Protein AF-A0A854PPF0-F1 (afdb_monomer)

Organism: NCBI:txid47770

Foldseek 3Di:
DPPPPPCALVNVLVVLLVVLLVVLVVLLVVDDCLDPLVCLSPVLVVLLSDQLVPWFDDAFDQDPSNNDTDTSNRSNVVNCVSDVVSVVSSVVSNVVNVVSVVVVVVVVVVVVVVVVVVVVVVD

Structure (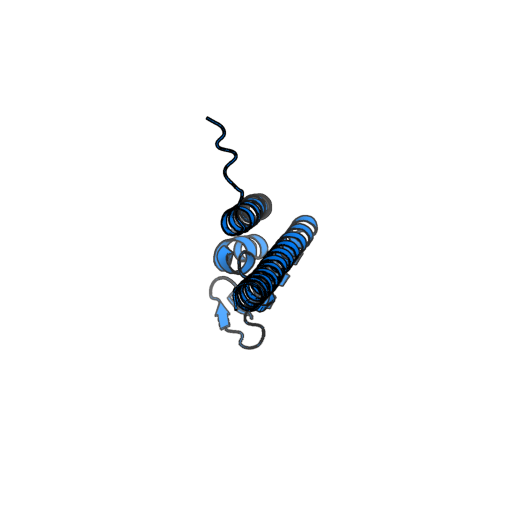mmCIF, N/CA/C/O backbone):
data_AF-A0A854PPF0-F1
#
_entry.id   AF-A0A854PPF0-F1
#
loop_
_atom_site.group_PDB
_atom_site.id
_atom_site.type_symbol
_atom_site.label_atom_id
_atom_site.label_alt_id
_atom_site.label_comp_id
_atom_site.label_asym_id
_atom_site.label_entity_id
_atom_site.label_seq_id
_atom_site.pdbx_PDB_ins_code
_atom_site.Cartn_x
_atom_site.Cartn_y
_atom_site.Cartn_z
_atom_site.occupancy
_atom_site.B_iso_or_equiv
_atom_site.auth_seq_id
_atom_site.auth_comp_id
_atom_site.auth_asym_id
_atom_site.auth_atom_id
_atom_site.pdbx_PDB_model_num
ATOM 1 N N . MET A 1 1 ? 32.295 17.405 -12.905 1.00 44.47 1 M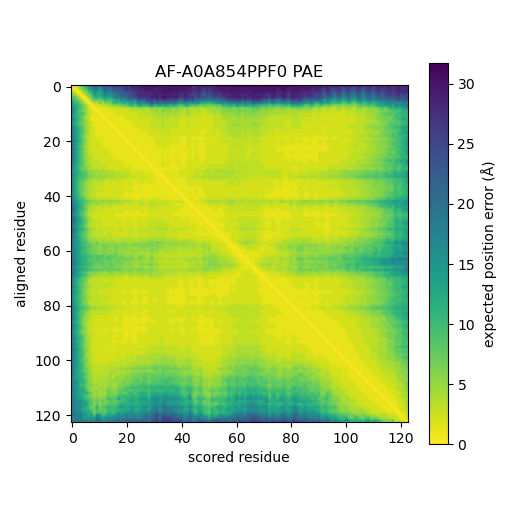ET A N 1
ATOM 2 C CA . MET A 1 1 ? 30.920 17.828 -12.568 1.00 44.47 1 MET A CA 1
ATOM 3 C C . MET A 1 1 ? 30.057 17.770 -13.818 1.00 44.47 1 MET A C 1
ATOM 5 O O . MET A 1 1 ? 30.016 18.740 -14.551 1.00 44.47 1 MET A O 1
ATOM 9 N N . THR A 1 2 ? 29.395 16.640 -14.043 1.00 37.09 2 THR A N 1
ATOM 10 C CA . THR A 1 2 ? 28.077 16.527 -14.699 1.00 37.09 2 THR A CA 1
ATOM 11 C C . THR A 1 2 ? 27.490 15.206 -14.205 1.00 37.09 2 THR A C 1
ATOM 13 O O . THR A 1 2 ? 27.306 14.242 -14.937 1.00 37.09 2 THR A O 1
ATOM 16 N N . GLY A 1 3 ? 27.292 15.129 -12.887 1.00 40.59 3 GLY A N 1
ATOM 17 C CA . GLY A 1 3 ? 26.594 14.021 -12.250 1.00 40.59 3 GLY A CA 1
ATOM 18 C C . GLY A 1 3 ? 25.101 14.170 -12.490 1.00 40.59 3 GLY A C 1
ATOM 19 O O . GLY A 1 3 ? 24.361 14.477 -11.563 1.00 40.59 3 GLY A O 1
ATOM 20 N N . ILE A 1 4 ? 24.651 13.978 -13.730 1.00 51.31 4 ILE A N 1
ATOM 21 C CA . ILE A 1 4 ? 23.279 13.522 -13.927 1.00 51.31 4 ILE A CA 1
ATOM 22 C C . ILE A 1 4 ? 23.329 12.076 -13.449 1.00 51.31 4 ILE A C 1
ATOM 24 O O . ILE A 1 4 ? 23.740 11.187 -14.190 1.00 51.31 4 ILE A O 1
ATOM 28 N N . ALA A 1 5 ? 23.048 11.866 -12.161 1.00 48.25 5 ALA A N 1
ATOM 29 C CA . ALA A 1 5 ? 22.853 10.535 -11.617 1.00 48.25 5 ALA A CA 1
ATOM 30 C C . ALA A 1 5 ? 21.817 9.861 -12.518 1.00 48.25 5 ALA A C 1
ATOM 32 O O . ALA A 1 5 ? 20.679 10.326 -12.596 1.00 48.25 5 ALA A O 1
ATOM 33 N N . SER A 1 6 ? 22.227 8.844 -13.276 1.00 58.84 6 SER A N 1
ATOM 34 C CA . SER A 1 6 ? 21.297 8.066 -14.081 1.00 58.84 6 SER A CA 1
ATOM 35 C C . SER A 1 6 ? 20.254 7.529 -13.112 1.00 58.84 6 SER A C 1
ATOM 37 O O . SER A 1 6 ? 20.587 6.708 -12.258 1.00 58.84 6 SER A O 1
ATOM 39 N N . ILE A 1 7 ? 19.026 8.043 -13.177 1.00 70.88 7 ILE A N 1
ATOM 40 C CA . ILE A 1 7 ? 17.932 7.521 -12.367 1.00 70.88 7 ILE A CA 1
ATOM 41 C C . ILE A 1 7 ? 17.717 6.096 -12.863 1.00 70.88 7 ILE A C 1
ATOM 43 O O . ILE A 1 7 ? 17.109 5.875 -13.909 1.00 70.88 7 ILE A O 1
ATOM 47 N N . ASP A 1 8 ? 18.285 5.126 -12.156 1.00 81.25 8 ASP A N 1
ATOM 48 C CA . ASP A 1 8 ? 18.045 3.729 -12.456 1.00 81.25 8 ASP A CA 1
ATOM 49 C C . ASP A 1 8 ? 16.668 3.315 -11.916 1.00 81.25 8 ASP A C 1
ATOM 51 O O . ASP A 1 8 ? 16.027 3.992 -11.104 1.00 81.25 8 ASP A O 1
ATOM 55 N N . ARG A 1 9 ? 16.186 2.168 -12.386 1.00 84.06 9 ARG A N 1
ATOM 56 C CA . ARG A 1 9 ? 14.875 1.643 -12.001 1.00 84.06 9 ARG A CA 1
ATOM 57 C C . ARG A 1 9 ? 14.709 1.487 -10.489 1.00 84.06 9 ARG A C 1
ATOM 59 O O . ARG A 1 9 ? 13.590 1.629 -9.996 1.00 84.06 9 ARG A O 1
ATOM 66 N N . PHE A 1 10 ? 15.771 1.136 -9.769 1.00 85.56 10 PHE A N 1
ATOM 67 C CA . PHE A 1 10 ? 15.690 0.959 -8.326 1.00 85.56 10 PHE A CA 1
ATOM 68 C C . PHE A 1 10 ? 15.380 2.299 -7.659 1.00 85.56 10 PHE A C 1
ATOM 70 O O . PHE A 1 10 ? 14.418 2.377 -6.893 1.00 85.56 10 PHE A O 1
ATOM 77 N N . HIS A 1 11 ? 16.077 3.363 -8.058 1.00 88.19 11 HIS A N 1
ATOM 78 C CA . HIS A 1 11 ? 15.787 4.717 -7.593 1.00 88.19 11 HIS A CA 1
ATOM 79 C C . HIS A 1 11 ? 14.363 5.168 -7.966 1.00 88.19 11 HIS A C 1
ATOM 81 O O . HIS A 1 11 ? 13.678 5.745 -7.123 1.00 88.19 11 HIS A O 1
ATOM 87 N N . MET A 1 12 ? 13.854 4.841 -9.164 1.00 90.94 12 MET A N 1
ATOM 88 C CA . MET A 1 12 ? 12.458 5.158 -9.534 1.00 90.94 12 MET A CA 1
ATOM 89 C C . MET A 1 12 ? 11.441 4.472 -8.615 1.00 90.94 12 MET A C 1
ATOM 91 O O . MET A 1 12 ? 10.527 5.119 -8.102 1.00 90.94 12 MET A O 1
ATOM 95 N N . VAL A 1 13 ? 11.604 3.167 -8.370 1.00 91.31 13 VAL A N 1
ATOM 96 C CA . VAL A 1 13 ? 10.709 2.410 -7.478 1.00 91.31 13 VAL A CA 1
ATOM 97 C C . VAL A 1 13 ? 10.801 2.940 -6.044 1.00 91.31 13 VAL A C 1
ATOM 99 O O . VAL A 1 13 ? 9.776 3.084 -5.375 1.00 91.31 13 VAL A O 1
ATOM 102 N N . GLN A 1 14 ? 12.001 3.288 -5.573 1.00 92.19 14 GLN A N 1
ATOM 103 C CA . GLN A 1 14 ? 12.191 3.906 -4.260 1.00 92.19 14 GLN A CA 1
ATOM 104 C C . GLN A 1 14 ? 11.485 5.258 -4.146 1.00 92.19 14 GLN A C 1
ATOM 106 O O . GLN A 1 14 ? 10.820 5.514 -3.144 1.00 92.19 14 GLN A O 1
ATOM 111 N N . MET A 1 15 ? 11.599 6.121 -5.157 1.00 93.50 15 MET A N 1
ATOM 112 C CA . MET A 1 15 ? 10.930 7.423 -5.160 1.00 93.50 15 MET A CA 1
ATOM 113 C C . MET A 1 15 ? 9.405 7.270 -5.134 1.00 93.50 15 MET A C 1
ATOM 115 O O . MET A 1 15 ? 8.747 7.923 -4.324 1.00 93.50 15 MET A O 1
ATOM 119 N N . LEU A 1 16 ? 8.854 6.370 -5.955 1.00 93.88 16 LEU A N 1
ATOM 120 C CA . LEU A 1 16 ? 7.417 6.084 -6.010 1.00 93.88 16 LEU A CA 1
ATOM 121 C C . LEU A 1 16 ? 6.887 5.565 -4.669 1.00 93.88 16 LEU A C 1
ATOM 123 O O . LEU A 1 16 ? 5.973 6.152 -4.089 1.00 93.88 16 LEU A O 1
ATOM 127 N N . THR A 1 17 ? 7.506 4.509 -4.140 1.00 94.62 17 THR A N 1
ATOM 128 C CA . THR A 1 17 ? 7.096 3.894 -2.867 1.00 94.62 17 THR A CA 1
ATOM 129 C C . THR A 1 17 ? 7.246 4.853 -1.689 1.00 94.62 17 THR A C 1
ATOM 131 O O . THR A 1 17 ? 6.375 4.899 -0.819 1.00 94.62 17 THR A O 1
ATOM 134 N N . ARG A 1 18 ? 8.304 5.677 -1.665 1.00 96.38 18 ARG A N 1
ATOM 135 C CA . ARG A 1 18 ? 8.485 6.718 -0.644 1.00 96.38 18 ARG A CA 1
ATOM 136 C C . ARG A 1 18 ? 7.401 7.790 -0.732 1.00 96.38 18 ARG A C 1
ATOM 138 O O . ARG A 1 18 ? 6.867 8.166 0.309 1.00 96.38 18 ARG A O 1
ATOM 145 N N . SER A 1 19 ? 7.080 8.258 -1.938 1.00 96.81 19 SER A N 1
ATOM 146 C CA . SER A 1 19 ? 6.027 9.254 -2.167 1.00 96.81 19 SER A CA 1
ATOM 147 C C . SER A 1 19 ? 4.665 8.738 -1.697 1.00 96.81 19 SER A C 1
ATOM 149 O O . SER A 1 19 ? 4.020 9.364 -0.853 1.00 96.81 19 SER A O 1
ATOM 151 N N . PHE A 1 20 ? 4.285 7.530 -2.126 1.00 98.06 20 PHE A N 1
ATOM 152 C CA . PHE A 1 20 ? 3.050 6.887 -1.682 1.00 98.06 20 PHE A CA 1
ATOM 153 C C . PHE A 1 20 ? 3.019 6.686 -0.161 1.00 98.06 20 PHE A C 1
ATOM 155 O O . PHE A 1 20 ? 2.019 6.987 0.483 1.00 98.06 20 PHE A O 1
ATOM 162 N N . ASN A 1 21 ? 4.117 6.231 0.452 1.00 97.75 21 ASN A N 1
ATOM 163 C CA . ASN A 1 21 ? 4.172 6.025 1.901 1.00 97.75 21 ASN A CA 1
ATOM 164 C C . ASN A 1 21 ? 3.997 7.336 2.689 1.00 97.75 21 ASN A C 1
ATOM 166 O O . ASN A 1 21 ? 3.352 7.328 3.737 1.00 97.75 21 ASN A O 1
ATOM 170 N N . ILE A 1 22 ? 4.541 8.456 2.196 1.00 98.12 22 ILE A N 1
ATOM 171 C CA . ILE A 1 22 ? 4.304 9.784 2.786 1.00 98.12 22 ILE A CA 1
ATOM 172 C C . ILE A 1 22 ? 2.813 10.122 2.714 1.00 98.12 22 ILE A C 1
ATOM 174 O O . ILE A 1 22 ? 2.229 10.481 3.738 1.00 98.12 22 ILE A O 1
ATOM 178 N N . PHE A 1 23 ? 2.195 9.945 1.545 1.00 98.38 23 PHE A N 1
ATOM 179 C CA . PHE A 1 23 ? 0.778 10.236 1.343 1.00 98.38 23 PHE A CA 1
ATOM 180 C C . PHE A 1 23 ? -0.135 9.345 2.202 1.00 98.38 23 PHE A C 1
ATOM 182 O O . PHE A 1 23 ? -0.976 9.858 2.938 1.00 98.38 23 PHE A O 1
ATOM 189 N N . ARG A 1 24 ? 0.110 8.028 2.249 1.00 98.38 24 ARG A N 1
ATOM 190 C CA . ARG A 1 24 ? -0.607 7.095 3.138 1.00 98.38 24 ARG A CA 1
ATOM 191 C C . ARG A 1 24 ? -0.541 7.543 4.595 1.00 98.38 24 ARG A C 1
ATOM 193 O O . ARG A 1 24 ? -1.546 7.514 5.294 1.00 98.38 24 ARG A O 1
ATOM 200 N N . VAL A 1 25 ? 0.633 7.966 5.075 1.00 98.31 25 VAL A N 1
ATOM 201 C CA . VAL A 1 25 ? 0.796 8.455 6.455 1.00 98.31 25 VAL A CA 1
ATOM 202 C C . VAL A 1 25 ? 0.038 9.766 6.685 1.00 98.31 25 VAL A C 1
ATOM 204 O O . VAL A 1 25 ? -0.465 9.971 7.791 1.00 98.31 25 VAL A O 1
ATOM 207 N N . GLN A 1 26 ? -0.054 10.643 5.683 1.00 98.38 26 GLN A N 1
ATOM 208 C CA . GLN A 1 26 ? -0.867 11.860 5.762 1.00 98.38 26 GLN A CA 1
ATOM 209 C C . GLN A 1 26 ? -2.354 11.521 5.899 1.00 98.38 26 GLN A C 1
ATOM 211 O O . GLN A 1 26 ? -2.976 12.019 6.834 1.00 98.38 26 GLN A O 1
ATOM 216 N N . ILE A 1 27 ? -2.885 10.632 5.053 1.00 98.38 27 ILE A N 1
ATOM 217 C CA . ILE A 1 27 ? -4.277 10.154 5.121 1.00 98.38 27 ILE A CA 1
ATOM 218 C C . ILE A 1 27 ? -4.546 9.440 6.453 1.00 98.38 27 ILE A C 1
ATOM 220 O O . ILE A 1 27 ? -5.450 9.812 7.193 1.00 98.38 27 ILE A O 1
ATOM 224 N N . MET A 1 28 ? -3.675 8.507 6.851 1.00 98.12 28 MET A N 1
ATOM 225 C CA . MET A 1 28 ? -3.760 7.781 8.126 1.00 98.12 28 MET A CA 1
ATOM 226 C C . MET A 1 28 ? -3.908 8.718 9.331 1.00 98.12 28 MET A C 1
ATOM 228 O O . MET A 1 28 ? -4.657 8.419 10.257 1.00 98.12 28 MET A O 1
ATOM 232 N N . LYS A 1 29 ? -3.186 9.845 9.352 1.00 98.06 29 LYS A N 1
ATOM 233 C CA . LYS A 1 29 ? -3.215 10.800 10.471 1.00 98.06 29 LYS A CA 1
ATOM 234 C C . LYS A 1 29 ? -4.520 11.596 10.579 1.00 98.06 29 LYS A C 1
ATOM 236 O O . LYS A 1 29 ? -4.711 12.237 11.610 1.00 98.06 29 LYS A O 1
ATOM 241 N N . GLN A 1 30 ? -5.387 11.557 9.569 1.00 97.88 30 GLN A N 1
ATOM 242 C CA . GLN A 1 30 ? -6.702 12.205 9.606 1.00 97.88 30 GLN A CA 1
ATOM 243 C C . GLN A 1 30 ? -7.710 11.403 10.443 1.00 97.88 30 GLN A C 1
ATOM 245 O O . GLN A 1 30 ? -8.656 11.969 10.984 1.00 97.88 30 GLN A O 1
ATOM 250 N N . PHE A 1 31 ? -7.482 10.099 10.609 1.00 97.75 31 PHE A N 1
ATOM 251 C CA . PHE A 1 31 ? -8.362 9.214 11.364 1.00 97.75 31 PHE A CA 1
ATOM 252 C C . PHE A 1 31 ? -8.016 9.158 12.857 1.00 97.75 31 PHE A C 1
ATOM 254 O O . PHE A 1 31 ? -6.865 9.316 13.279 1.00 97.75 31 PHE A O 1
ATOM 261 N N . ASN A 1 32 ? -9.019 8.848 13.685 1.00 97.56 32 ASN A N 1
ATOM 262 C CA . ASN A 1 32 ? -8.809 8.590 15.109 1.00 97.56 32 ASN A CA 1
ATOM 263 C C . ASN A 1 32 ? -7.948 7.327 15.305 1.00 97.56 32 ASN A C 1
ATOM 265 O O . ASN A 1 32 ? -8.176 6.311 14.657 1.00 97.56 32 ASN A O 1
ATOM 269 N N . LYS A 1 33 ? -7.006 7.340 16.255 1.00 95.69 33 LYS A N 1
ATOM 270 C CA . LYS A 1 33 ? -6.116 6.201 16.555 1.00 95.69 33 LYS A CA 1
ATOM 271 C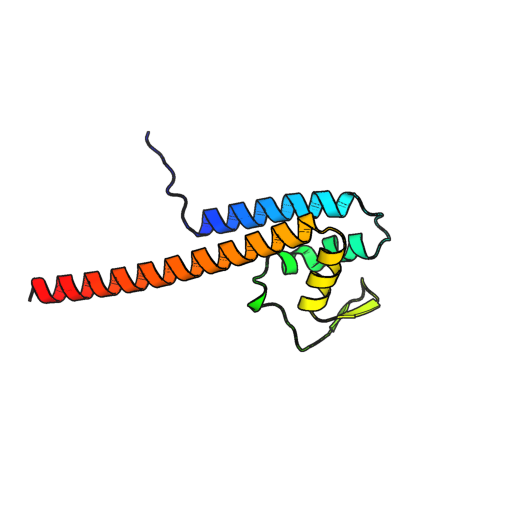 C . LYS A 1 33 ? -6.847 4.901 16.921 1.00 95.69 33 LYS A C 1
ATOM 273 O O . LYS A 1 33 ? -6.262 3.827 16.778 1.00 95.69 33 LYS A O 1
ATOM 278 N N . SER A 1 34 ? -8.078 4.979 17.429 1.00 93.88 34 SER A N 1
ATOM 279 C CA . SER A 1 34 ? -8.894 3.802 17.759 1.00 93.88 34 SER A CA 1
ATOM 280 C C . SER A 1 34 ? -9.663 3.225 16.564 1.00 93.88 34 SER A C 1
ATOM 282 O O . SER A 1 34 ? -10.090 2.069 16.643 1.00 93.88 34 SER A O 1
ATOM 284 N N . SER A 1 35 ? -9.810 4.000 15.484 1.00 95.31 35 SER A N 1
ATOM 285 C CA . SER A 1 35 ? -10.584 3.647 14.288 1.00 95.31 35 SER A CA 1
ATOM 286 C C . SER A 1 35 ? -9.992 2.456 13.528 1.00 95.31 35 SER A C 1
ATOM 288 O O . SER A 1 35 ? -8.812 2.112 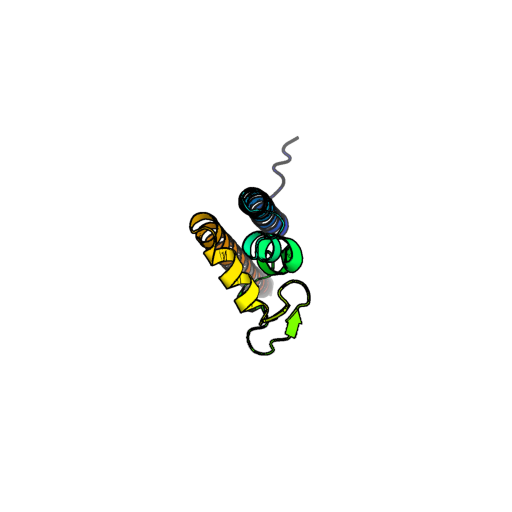13.696 1.00 95.31 35 SER A O 1
ATOM 290 N N . ARG A 1 36 ? -10.821 1.797 12.711 1.00 94.50 36 ARG A N 1
ATOM 291 C CA . ARG A 1 36 ? -10.398 0.640 11.907 1.00 94.50 36 ARG A CA 1
ATOM 292 C C . ARG A 1 36 ? -9.472 1.101 10.783 1.00 94.50 36 ARG A C 1
ATOM 294 O O . ARG A 1 36 ? -8.410 0.518 10.601 1.00 94.50 36 ARG A O 1
ATOM 301 N N . GLU A 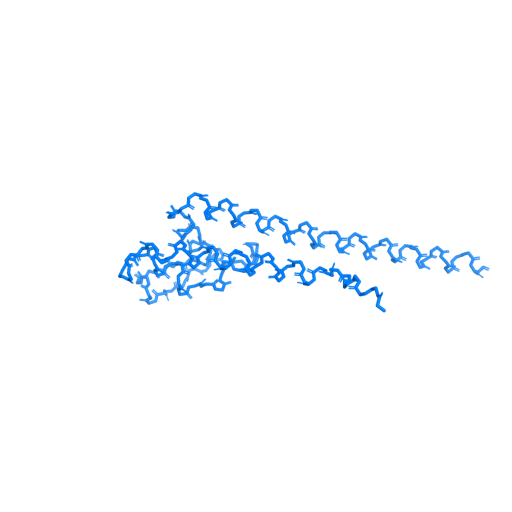1 37 ? -9.819 2.205 10.140 1.00 96.31 37 GLU A N 1
ATOM 302 C CA . GLU A 1 37 ? -9.109 2.894 9.063 1.00 96.31 37 GLU A CA 1
ATOM 303 C C . GLU A 1 37 ? -7.677 3.240 9.486 1.00 96.31 37 GLU A C 1
ATOM 305 O O . GLU A 1 37 ? -6.710 2.866 8.822 1.00 96.31 37 GLU A O 1
ATOM 310 N N . TYR A 1 38 ? -7.508 3.849 10.667 1.00 97.44 38 TYR A N 1
ATOM 311 C CA . TYR A 1 38 ? -6.175 4.134 11.205 1.00 97.44 38 TYR A CA 1
ATOM 312 C C . TYR A 1 38 ? -5.331 2.862 11.353 1.00 97.44 38 TYR A C 1
ATOM 314 O O . TYR A 1 38 ? -4.146 2.857 11.017 1.00 97.44 38 TYR A O 1
ATOM 322 N N . LYS A 1 39 ? -5.917 1.772 11.862 1.00 95.88 39 LYS A N 1
ATOM 323 C CA . LYS A 1 39 ? -5.203 0.502 12.061 1.00 95.88 39 LYS A CA 1
ATOM 324 C C . LYS A 1 39 ? -4.856 -0.162 10.729 1.00 95.88 39 LYS A C 1
ATOM 326 O O . LYS A 1 39 ? -3.726 -0.638 10.597 1.00 95.88 39 LYS A O 1
ATOM 331 N N . LEU A 1 40 ? -5.782 -0.144 9.765 1.00 96.31 40 LEU A N 1
ATOM 332 C CA . LEU A 1 40 ? -5.609 -0.686 8.413 1.00 96.31 40 LEU A CA 1
ATOM 333 C C . LEU A 1 40 ? -4.490 0.041 7.670 1.00 96.31 40 LEU A C 1
ATOM 335 O O . LEU A 1 40 ? -3.685 -0.598 7.003 1.00 96.31 40 LEU A O 1
ATOM 339 N N . LEU A 1 41 ? -4.361 1.356 7.839 1.00 97.25 41 LEU A N 1
ATOM 340 C CA . LEU A 1 41 ? -3.293 2.135 7.204 1.00 97.25 41 LEU A CA 1
ATOM 341 C C . LEU A 1 41 ? -1.956 2.103 7.964 1.00 97.25 41 LEU A C 1
ATOM 343 O O . LEU A 1 41 ? -0.906 2.415 7.388 1.00 97.25 41 LEU A O 1
ATOM 347 N N . LYS A 1 42 ? -1.971 1.758 9.259 1.00 95.81 42 LYS A N 1
ATOM 348 C CA . LYS A 1 42 ? -0.784 1.781 10.127 1.00 95.81 42 LYS A CA 1
ATOM 349 C C . LYS A 1 42 ? -0.064 0.447 10.223 1.00 95.81 42 LYS A C 1
ATOM 351 O O . LYS A 1 42 ? 1.136 0.395 9.970 1.00 95.81 42 LYS A O 1
ATOM 356 N N . SER A 1 43 ? -0.752 -0.587 10.702 1.00 90.38 43 SER A N 1
ATOM 357 C CA . SER A 1 43 ? -0.104 -1.846 11.087 1.00 90.38 43 SER A CA 1
ATOM 358 C C . SER A 1 43 ? 0.431 -2.610 9.866 1.00 90.38 43 SER A C 1
ATOM 360 O O . SER A 1 43 ? 1.633 -2.878 9.815 1.00 90.38 43 SER A O 1
ATOM 362 N N . PRO A 1 44 ? -0.368 -2.837 8.806 1.00 93.50 44 PRO A N 1
ATOM 363 C CA . PRO A 1 44 ? 0.060 -3.592 7.634 1.00 93.50 44 PRO A CA 1
ATOM 364 C C . PRO A 1 44 ? 0.714 -2.690 6.573 1.00 93.50 44 PRO A C 1
ATOM 366 O O . PRO A 1 44 ? 0.568 -2.909 5.372 1.00 93.50 44 PRO A O 1
ATOM 369 N N . TRP A 1 45 ? 1.457 -1.659 6.991 1.00 95.31 45 TRP A N 1
ATOM 370 C CA . TRP A 1 45 ? 2.024 -0.651 6.088 1.00 95.31 45 TRP A CA 1
ATOM 371 C C . TRP A 1 45 ? 2.901 -1.240 4.968 1.00 95.31 45 TRP A C 1
ATOM 373 O O . TRP A 1 45 ? 2.953 -0.678 3.873 1.00 95.31 45 TRP A O 1
ATOM 383 N N . MET A 1 46 ? 3.566 -2.371 5.228 1.00 96.38 46 MET A N 1
ATOM 384 C CA . MET A 1 46 ? 4.403 -3.080 4.254 1.00 96.38 46 MET A CA 1
ATOM 385 C C . MET A 1 46 ? 3.586 -3.682 3.104 1.00 96.38 46 MET A C 1
ATOM 387 O O . MET A 1 46 ? 4.096 -3.749 1.987 1.00 96.38 46 MET A O 1
ATOM 391 N N . LEU A 1 47 ? 2.329 -4.081 3.343 1.00 97.00 47 LEU A N 1
ATOM 392 C CA . LEU A 1 47 ? 1.474 -4.682 2.313 1.00 97.00 47 LEU A CA 1
ATOM 393 C C . LEU A 1 47 ? 1.178 -3.687 1.188 1.00 97.00 47 LEU A C 1
ATOM 395 O O . LEU A 1 47 ? 1.245 -4.048 0.018 1.00 97.00 47 LEU A O 1
ATOM 399 N N . TYR A 1 48 ? 0.978 -2.410 1.520 1.00 97.62 48 TYR A N 1
ATOM 400 C CA . TYR A 1 48 ? 0.747 -1.369 0.516 1.00 97.62 48 TYR A CA 1
ATOM 401 C C . TYR A 1 48 ? 1.957 -1.094 -0.386 1.00 97.62 48 TYR A C 1
ATOM 403 O O . TYR A 1 48 ? 1.803 -0.524 -1.460 1.00 97.62 48 TYR A O 1
ATOM 411 N N . LEU A 1 49 ? 3.169 -1.453 0.041 1.00 96.19 49 LEU A N 1
ATOM 412 C CA . LEU A 1 49 ? 4.386 -1.287 -0.764 1.00 96.19 49 LEU A CA 1
ATOM 413 C C . LEU A 1 49 ? 4.734 -2.557 -1.549 1.00 96.19 49 LEU A C 1
ATOM 415 O O . LEU A 1 49 ? 5.611 -2.540 -2.414 1.00 96.19 49 LEU A O 1
ATOM 419 N N . MET A 1 50 ? 4.063 -3.666 -1.238 1.00 95.38 50 MET A N 1
ATOM 420 C CA . MET A 1 50 ? 4.194 -4.912 -1.969 1.00 95.38 50 MET A CA 1
ATOM 421 C C . MET A 1 50 ? 3.463 -4.802 -3.306 1.00 95.38 50 MET A C 1
ATOM 423 O O . MET A 1 50 ? 2.492 -4.058 -3.453 1.00 95.38 50 MET A O 1
ATOM 427 N N . LYS A 1 51 ? 3.930 -5.556 -4.302 1.00 94.88 51 LYS A N 1
ATOM 428 C CA . LYS A 1 51 ? 3.194 -5.662 -5.558 1.00 94.88 51 LYS A CA 1
ATOM 429 C C . LYS A 1 51 ? 1.859 -6.344 -5.311 1.00 94.88 51 LYS A C 1
ATOM 431 O O . LYS A 1 51 ? 1.821 -7.377 -4.643 1.00 94.88 51 LYS A O 1
ATOM 436 N N . HIS A 1 52 ? 0.799 -5.800 -5.892 1.00 96.19 52 HIS A N 1
ATOM 437 C CA . HIS A 1 52 ? -0.553 -6.311 -5.688 1.00 96.19 52 HIS A CA 1
ATOM 438 C C . HIS A 1 52 ? -0.713 -7.787 -6.120 1.00 96.19 52 HIS A C 1
ATOM 440 O O . HIS A 1 52 ? -1.461 -8.547 -5.513 1.00 96.19 52 HIS A O 1
ATOM 446 N N . ASP A 1 53 ? 0.042 -8.241 -7.129 1.00 94.75 53 ASP A N 1
ATOM 447 C CA . ASP A 1 53 ? 0.077 -9.644 -7.584 1.00 94.75 53 ASP A CA 1
ATOM 448 C C . ASP A 1 53 ? 0.785 -10.606 -6.611 1.00 94.75 53 ASP A C 1
ATOM 450 O O . ASP A 1 53 ? 0.742 -11.823 -6.801 1.00 94.75 53 ASP A O 1
ATOM 454 N N . LYS A 1 54 ? 1.466 -10.078 -5.587 1.00 96.06 54 LYS A N 1
ATOM 455 C CA . LYS A 1 54 ? 2.177 -10.850 -4.557 1.00 96.06 54 LYS A CA 1
ATOM 456 C C . LYS A 1 54 ? 1.449 -10.921 -3.225 1.00 96.06 54 LYS A C 1
ATOM 458 O O . LYS A 1 54 ? 1.891 -11.676 -2.361 1.00 96.06 54 LYS A O 1
ATOM 463 N N . LEU A 1 55 ? 0.356 -10.182 -3.064 1.00 97.00 55 LEU A N 1
ATOM 464 C CA . LEU A 1 55 ? -0.470 -10.274 -1.869 1.00 97.00 55 LEU A CA 1
ATOM 465 C C . LEU A 1 55 ? -1.124 -11.656 -1.797 1.00 97.00 55 LEU A C 1
ATOM 467 O O . LEU A 1 55 ? -1.596 -12.194 -2.801 1.00 97.00 55 LEU A O 1
ATOM 471 N N . ASN A 1 56 ? -1.161 -12.240 -0.601 1.00 96.19 56 ASN A N 1
ATOM 472 C CA . ASN A 1 56 ? -1.938 -13.452 -0.378 1.00 96.19 56 ASN A CA 1
ATOM 473 C C . ASN A 1 56 ? -3.438 -13.138 -0.506 1.00 96.19 56 ASN A C 1
ATOM 475 O O . ASN A 1 56 ? -3.959 -12.316 0.250 1.00 96.19 56 ASN A O 1
ATOM 479 N N . ARG A 1 57 ? -4.107 -13.823 -1.442 1.00 96.12 57 ARG A N 1
ATOM 480 C CA . ARG A 1 57 ? -5.547 -13.695 -1.734 1.00 96.12 57 ARG A CA 1
ATOM 481 C C . ARG A 1 57 ? -6.391 -14.866 -1.235 1.00 96.12 57 ARG A C 1
ATOM 483 O O . ARG A 1 57 ? -7.610 -14.789 -1.243 1.00 96.12 57 ARG A O 1
ATOM 490 N N . THR A 1 58 ? -5.763 -15.975 -0.853 1.00 94.69 58 THR A N 1
ATOM 491 C CA . THR A 1 58 ? -6.448 -17.266 -0.672 1.00 94.69 58 THR A CA 1
ATOM 492 C C . THR A 1 58 ? -6.482 -17.735 0.770 1.00 94.69 58 THR A C 1
ATOM 494 O O . THR A 1 58 ? -7.422 -18.409 1.173 1.00 94.69 58 THR A O 1
ATOM 497 N N . THR A 1 59 ? -5.450 -17.415 1.546 1.00 94.94 59 THR A N 1
ATOM 498 C CA . THR A 1 59 ? -5.269 -17.931 2.902 1.00 94.94 59 THR A CA 1
ATOM 499 C C . THR A 1 59 ? -5.460 -16.787 3.891 1.00 94.94 59 THR A C 1
ATOM 501 O O . THR A 1 59 ? -4.515 -16.024 4.118 1.00 94.94 59 THR A O 1
ATOM 504 N N . PRO A 1 60 ? -6.669 -16.614 4.454 1.00 92.94 60 PRO A N 1
ATOM 505 C CA . PRO A 1 60 ? -6.873 -15.642 5.512 1.00 92.94 60 PRO A CA 1
ATOM 506 C C . PRO A 1 60 ? -6.102 -16.067 6.763 1.00 92.94 60 PRO A C 1
ATOM 508 O O . PRO A 1 60 ? -5.942 -17.258 7.043 1.00 92.94 60 PRO A O 1
ATOM 511 N N . TYR A 1 61 ? -5.643 -15.087 7.530 1.00 91.75 61 TYR A N 1
ATOM 512 C CA . TYR A 1 61 ? -5.040 -15.314 8.837 1.00 91.75 61 TYR A CA 1
ATOM 513 C C . TYR A 1 61 ? -5.710 -14.412 9.868 1.00 91.75 61 TYR A C 1
ATOM 515 O O . TYR A 1 61 ? -6.211 -13.337 9.540 1.00 91.75 61 TYR A O 1
ATOM 523 N N . TYR A 1 62 ? -5.733 -14.866 11.120 1.00 91.56 62 TYR A N 1
ATOM 524 C CA . TYR A 1 62 ? -6.257 -14.053 12.206 1.00 91.56 62 TYR A CA 1
ATOM 525 C C . TYR A 1 62 ? -5.293 -12.908 12.507 1.00 91.56 62 TYR A C 1
ATOM 527 O O . TYR A 1 62 ? -4.155 -13.146 12.926 1.00 91.56 62 TYR A O 1
ATOM 535 N N . ASP A 1 63 ? -5.751 -11.671 12.334 1.00 88.25 63 ASP A N 1
ATOM 536 C CA . ASP A 1 63 ? -5.000 -10.489 12.738 1.00 88.25 63 ASP A CA 1
ATOM 537 C C . ASP A 1 63 ? -5.572 -9.926 14.041 1.00 88.25 63 ASP A C 1
ATOM 539 O O . ASP A 1 63 ? -6.725 -9.493 14.126 1.00 88.25 63 ASP A O 1
ATOM 543 N N . TRP A 1 64 ? -4.742 -9.902 15.080 1.00 86.62 64 TRP A N 1
ATOM 544 C CA . TRP A 1 64 ? -5.156 -9.459 16.407 1.00 86.62 64 TRP A CA 1
ATOM 545 C C . TRP A 1 64 ? -5.522 -7.966 16.467 1.00 86.62 64 TRP A C 1
ATOM 547 O O . TRP A 1 64 ? -6.297 -7.570 17.342 1.00 86.62 64 TRP A O 1
ATOM 557 N N . HIS A 1 65 ? -5.003 -7.131 15.558 1.00 85.88 65 HIS A N 1
ATOM 558 C CA . HIS A 1 65 ? -5.311 -5.698 15.526 1.00 85.88 65 HIS A CA 1
ATOM 559 C C . HIS A 1 65 ? -6.731 -5.434 15.019 1.00 85.88 65 HIS A C 1
ATOM 561 O O . HIS A 1 65 ? -7.383 -4.486 15.474 1.00 85.88 65 HIS A O 1
ATOM 567 N N . PHE A 1 66 ? -7.187 -6.267 14.079 1.00 86.44 66 PHE A N 1
ATOM 568 C CA . PHE A 1 66 ? -8.507 -6.184 13.454 1.00 86.44 66 PHE A CA 1
ATOM 569 C C . PHE A 1 66 ? -9.534 -7.085 14.145 1.00 86.44 66 PHE A C 1
ATOM 571 O O . PHE A 1 66 ? -10.726 -6.809 14.046 1.00 86.44 66 PHE A O 1
ATOM 578 N N . LYS A 1 67 ? -9.067 -8.088 14.907 1.00 89.25 67 LYS A N 1
ATOM 579 C CA . LYS A 1 67 ? -9.883 -9.157 15.507 1.00 89.25 67 LYS A CA 1
ATOM 580 C C . LYS A 1 67 ? -10.700 -9.902 14.450 1.00 89.25 67 LYS A C 1
ATOM 582 O O . LYS A 1 67 ? -11.867 -10.210 14.671 1.00 89.25 67 LYS A O 1
ATOM 587 N N . ASP A 1 68 ? -10.070 -10.159 13.309 1.00 91.12 68 ASP A N 1
ATOM 588 C CA . ASP A 1 68 ? -10.726 -10.675 12.112 1.00 91.12 68 ASP A CA 1
ATOM 589 C C . ASP A 1 68 ? -9.792 -11.602 11.317 1.00 91.12 68 ASP A C 1
ATOM 591 O O . ASP A 1 68 ? -8.567 -11.546 11.474 1.00 91.12 68 ASP A O 1
ATOM 595 N N . TYR A 1 69 ? -10.377 -12.457 10.478 1.00 93.1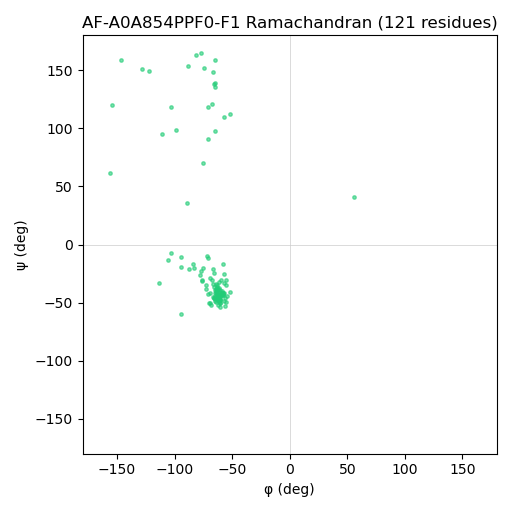9 69 TYR A N 1
ATOM 596 C CA . TYR A 1 69 ? -9.674 -13.340 9.550 1.00 93.19 69 TYR A CA 1
ATOM 597 C C . TYR A 1 69 ? -9.667 -12.718 8.158 1.00 93.19 69 TYR A C 1
ATOM 599 O O . TYR A 1 69 ? -10.624 -12.849 7.397 1.00 93.19 69 TYR A O 1
ATOM 607 N N . LEU A 1 70 ? -8.559 -12.071 7.810 1.00 94.12 70 LEU A N 1
ATOM 608 C CA . LEU A 1 70 ? -8.432 -11.342 6.552 1.00 94.12 70 LEU A CA 1
ATOM 609 C C . LEU A 1 70 ? -7.263 -11.882 5.731 1.00 94.12 70 LEU A C 1
ATOM 611 O O . LEU A 1 70 ? -6.262 -12.372 6.258 1.00 94.12 70 LEU A O 1
ATOM 615 N N . THR A 1 71 ? -7.403 -11.803 4.411 1.00 96.62 71 THR A N 1
ATOM 616 C CA . THR A 1 71 ? -6.289 -12.008 3.484 1.00 96.62 71 THR A CA 1
ATOM 617 C C . THR A 1 71 ? -5.477 -10.716 3.398 1.00 96.62 71 THR A C 1
ATOM 619 O O . THR A 1 71 ? -5.949 -9.641 3.773 1.00 96.62 71 THR A O 1
ATOM 622 N N . GLN A 1 72 ? -4.246 -10.790 2.890 1.00 97.00 72 GLN A N 1
ATOM 623 C CA . GLN A 1 72 ? -3.431 -9.584 2.705 1.00 97.00 72 GLN A CA 1
ATOM 624 C C . GLN A 1 72 ? -4.065 -8.623 1.694 1.00 97.00 72 GLN A C 1
ATOM 626 O O . GLN A 1 72 ? -3.956 -7.413 1.860 1.00 97.00 72 GLN A O 1
ATOM 631 N N . GLU A 1 73 ? -4.728 -9.163 0.669 1.00 97.25 73 GLU A N 1
ATOM 632 C CA . GLU A 1 73 ? -5.468 -8.368 -0.311 1.00 97.25 73 GLU A CA 1
ATOM 633 C C . GLU A 1 73 ? -6.653 -7.641 0.330 1.00 97.25 73 GLU A C 1
ATOM 635 O O . GLU A 1 73 ? -6.737 -6.426 0.189 1.00 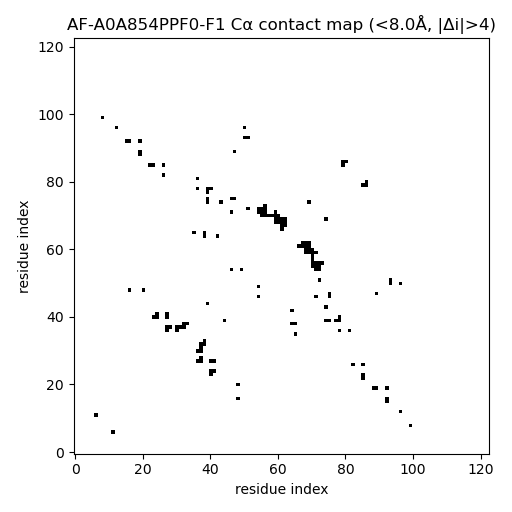97.25 73 GLU A O 1
ATOM 640 N N . HIS A 1 74 ? -7.493 -8.331 1.112 1.00 96.38 74 HIS A N 1
ATOM 641 C CA . HIS A 1 74 ? -8.607 -7.676 1.809 1.00 96.38 74 HIS A CA 1
ATOM 642 C C . HIS A 1 74 ? -8.128 -6.559 2.738 1.00 96.38 74 HIS A C 1
ATOM 644 O O . HIS A 1 74 ? -8.701 -5.480 2.738 1.00 96.38 74 HIS A O 1
ATOM 650 N N . ILE A 1 75 ? -7.036 -6.772 3.481 1.00 96.19 75 ILE A N 1
ATOM 651 C CA . ILE A 1 75 ? -6.466 -5.731 4.350 1.00 96.19 75 ILE A CA 1
ATOM 652 C C . ILE A 1 75 ? -6.085 -4.475 3.557 1.00 96.19 75 ILE A C 1
ATOM 654 O O . ILE A 1 75 ? -6.283 -3.361 4.043 1.00 96.19 75 ILE A O 1
ATOM 658 N N . VAL A 1 76 ? -5.498 -4.646 2.368 1.00 97.62 76 VAL A N 1
ATOM 659 C CA . VAL A 1 76 ? -5.112 -3.517 1.516 1.00 97.62 76 VAL A CA 1
ATOM 660 C C . VAL A 1 76 ? -6.353 -2.836 0.952 1.00 97.62 76 VAL A C 1
ATOM 662 O O . VAL A 1 76 ? -6.461 -1.626 1.110 1.00 97.62 76 VAL A O 1
ATOM 665 N N . LEU A 1 77 ? -7.285 -3.583 0.355 1.00 97.50 77 LEU A N 1
ATOM 666 C CA . LEU A 1 77 ? -8.493 -3.025 -0.264 1.00 97.50 77 LEU A CA 1
ATOM 667 C C . LEU A 1 77 ? -9.359 -2.270 0.754 1.00 97.50 77 LEU A C 1
ATOM 669 O O . LEU A 1 77 ? -9.598 -1.082 0.565 1.00 97.50 77 LEU A O 1
ATOM 673 N N . ASP A 1 78 ? -9.672 -2.882 1.900 1.00 96.31 78 ASP A N 1
ATOM 674 C CA . ASP A 1 78 ? -10.418 -2.230 2.987 1.00 96.31 78 ASP A CA 1
ATOM 675 C C . ASP A 1 78 ? -9.736 -0.943 3.482 1.00 96.31 78 ASP A C 1
ATOM 677 O O . ASP A 1 78 ? -10.381 -0.010 3.961 1.00 96.31 78 ASP A O 1
ATOM 681 N N . GLY A 1 79 ? -8.403 -0.912 3.445 1.00 96.75 79 GLY A N 1
ATOM 682 C CA . GLY A 1 79 ? -7.633 0.264 3.819 1.00 96.75 79 GLY A CA 1
ATOM 683 C C . GLY A 1 79 ? -7.647 1.360 2.757 1.00 96.75 79 GLY A C 1
ATOM 684 O O . GLY A 1 79 ? -7.569 2.533 3.113 1.00 96.75 79 GLY A O 1
ATOM 685 N N . LEU A 1 80 ? -7.748 1.011 1.476 1.00 98.12 80 LEU A N 1
ATOM 686 C CA . LEU A 1 80 ? -7.862 1.977 0.383 1.00 98.12 80 LEU A CA 1
ATOM 687 C C . LEU A 1 80 ? -9.271 2.577 0.291 1.00 98.12 80 LEU A C 1
ATOM 689 O O . LEU A 1 80 ? -9.384 3.764 -0.006 1.00 98.12 80 LEU A O 1
ATOM 693 N N . ASP A 1 81 ? -10.304 1.818 0.666 1.00 97.69 81 ASP A N 1
ATOM 694 C CA . ASP A 1 81 ? -11.710 2.259 0.678 1.00 97.69 81 ASP A CA 1
ATOM 695 C C . ASP A 1 81 ? -11.967 3.497 1.558 1.00 97.69 81 ASP A C 1
ATOM 697 O O . ASP A 1 81 ? -12.996 4.161 1.431 1.00 97.69 81 ASP A O 1
ATOM 701 N N . CYS A 1 82 ? -11.044 3.838 2.465 1.00 96.38 82 CYS A N 1
ATOM 702 C CA . CYS A 1 82 ? -11.202 5.002 3.334 1.00 96.38 82 CYS A CA 1
ATOM 703 C C . CYS A 1 82 ? -10.960 6.350 2.629 1.00 96.38 82 CYS A C 1
ATOM 705 O O . CYS A 1 82 ? -11.398 7.376 3.152 1.00 96.38 82 CYS A O 1
ATOM 707 N N . ASP A 1 83 ? -10.263 6.375 1.484 1.00 98.06 83 ASP A N 1
ATOM 708 C CA . ASP A 1 83 ? -10.006 7.599 0.716 1.00 98.06 83 ASP A CA 1
ATOM 709 C C . ASP A 1 83 ? -9.764 7.303 -0.775 1.00 98.06 83 ASP A C 1
ATOM 711 O O . ASP A 1 83 ? -8.790 6.653 -1.159 1.00 98.06 83 ASP A O 1
ATOM 715 N N . GLN A 1 84 ? -10.608 7.869 -1.643 1.00 98.00 84 GLN A N 1
ATOM 716 C CA . GLN A 1 84 ? -10.534 7.648 -3.094 1.00 98.00 84 GLN A CA 1
ATOM 717 C C . GLN A 1 84 ? -9.204 8.113 -3.711 1.00 98.00 84 GLN A C 1
ATOM 719 O O . GLN A 1 84 ? -8.723 7.539 -4.690 1.00 98.00 84 GLN A O 1
ATOM 724 N N . THR A 1 85 ? -8.594 9.171 -3.169 1.00 98.12 85 THR A N 1
ATOM 725 C CA . THR A 1 85 ? -7.319 9.682 -3.692 1.00 98.12 85 THR A CA 1
ATOM 726 C C . THR A 1 85 ? -6.183 8.729 -3.334 1.00 98.12 85 THR A C 1
ATOM 728 O O . THR A 1 85 ? -5.299 8.490 -4.160 1.00 98.12 85 THR A O 1
ATOM 731 N N . LEU A 1 86 ? -6.208 8.153 -2.131 1.00 98.31 86 LEU A N 1
ATOM 732 C CA . LEU A 1 86 ? -5.284 7.118 -1.683 1.00 98.31 86 LEU A CA 1
ATOM 733 C C . LEU A 1 86 ? -5.379 5.874 -2.559 1.00 98.31 86 LEU A C 1
ATOM 735 O O . LEU A 1 86 ? -4.339 5.402 -3.025 1.00 98.31 86 LEU A O 1
ATOM 739 N N . GLU A 1 87 ? -6.594 5.398 -2.824 1.00 98.56 87 GLU A N 1
ATOM 740 C CA . GLU A 1 87 ? -6.840 4.272 -3.726 1.00 98.56 87 GLU A CA 1
ATOM 741 C C . GLU A 1 87 ? -6.255 4.537 -5.121 1.00 98.56 87 GLU A C 1
ATOM 743 O O . GLU A 1 87 ? -5.426 3.770 -5.617 1.00 98.56 87 GLU A O 1
ATOM 748 N N . ASN A 1 88 ? -6.596 5.677 -5.726 1.00 98.25 88 ASN A N 1
ATOM 749 C CA . ASN A 1 88 ? -6.094 6.043 -7.050 1.00 98.25 88 ASN A CA 1
ATOM 750 C C . ASN A 1 88 ? -4.561 6.133 -7.069 1.00 98.25 88 ASN A C 1
ATOM 752 O O . ASN A 1 88 ? -3.906 5.637 -7.986 1.00 98.25 88 ASN A O 1
ATOM 756 N N . THR A 1 89 ? -3.966 6.732 -6.034 1.00 98.06 89 THR A N 1
ATOM 757 C CA . THR A 1 89 ? -2.505 6.866 -5.923 1.00 98.06 89 THR A CA 1
ATOM 758 C C . THR A 1 89 ? -1.832 5.501 -5.768 1.00 98.06 89 THR A C 1
ATOM 760 O O . THR A 1 89 ? -0.749 5.285 -6.319 1.00 98.06 89 THR A O 1
ATOM 763 N N . TYR A 1 90 ? -2.463 4.569 -5.049 1.00 98.31 90 TYR A N 1
ATOM 764 C CA . TYR A 1 90 ? -1.985 3.195 -4.923 1.00 98.31 90 TYR A CA 1
ATOM 765 C C . TYR A 1 90 ? -1.955 2.501 -6.284 1.00 98.31 90 TYR A C 1
ATOM 767 O O . TYR A 1 90 ? -0.902 1.989 -6.671 1.00 98.31 90 TYR A O 1
ATOM 775 N N . TRP A 1 91 ? -3.060 2.527 -7.032 1.00 98.19 91 TRP A N 1
ATOM 776 C CA . TRP A 1 91 ? -3.136 1.862 -8.336 1.00 98.19 91 TRP A CA 1
ATOM 777 C C . TRP A 1 91 ? -2.152 2.444 -9.343 1.00 98.19 91 TRP A C 1
ATOM 779 O O . TRP A 1 91 ? -1.411 1.690 -9.973 1.00 98.19 91 TRP A O 1
ATOM 789 N N . VAL A 1 92 ? -2.024 3.773 -9.394 1.00 97.50 92 VAL A N 1
ATOM 790 C CA . VAL A 1 92 ? -0.996 4.430 -10.212 1.00 97.50 92 VAL A CA 1
ATOM 791 C C . VAL A 1 92 ? 0.398 3.930 -9.822 1.00 97.50 92 VAL A C 1
ATOM 793 O O . VAL A 1 92 ? 1.171 3.519 -10.686 1.00 97.50 92 VAL A O 1
ATOM 796 N N . MET A 1 93 ? 0.740 3.892 -8.530 1.00 97.25 93 MET A N 1
ATOM 797 C CA . MET A 1 93 ? 2.036 3.364 -8.091 1.00 97.25 93 MET A CA 1
ATOM 798 C C . MET A 1 93 ? 2.250 1.903 -8.537 1.00 97.25 93 MET A C 1
ATOM 800 O O . MET A 1 93 ? 3.348 1.564 -8.994 1.00 97.25 93 MET A O 1
ATOM 804 N N . GLN A 1 94 ? 1.234 1.043 -8.416 1.00 97.31 94 GLN A N 1
ATOM 805 C CA . GLN A 1 94 ? 1.303 -0.364 -8.831 1.00 97.31 94 GLN A CA 1
ATOM 806 C C . GLN A 1 94 ? 1.545 -0.497 -10.340 1.00 97.31 94 GLN A C 1
ATOM 808 O O . GLN A 1 94 ? 2.474 -1.205 -10.744 1.00 97.31 94 GLN A O 1
ATOM 813 N N . ASP A 1 95 ? 0.797 0.240 -11.158 1.00 96.88 95 ASP A N 1
ATOM 814 C CA . ASP A 1 95 ? 0.932 0.237 -12.618 1.00 96.88 95 ASP A CA 1
ATOM 815 C C . ASP A 1 95 ? 2.329 0.683 -13.050 1.00 96.88 95 ASP A C 1
ATOM 817 O O . ASP A 1 95 ? 2.998 0.008 -13.840 1.00 96.88 95 ASP A O 1
ATOM 821 N N . PHE A 1 96 ? 2.844 1.761 -12.454 1.00 95.44 96 PHE A N 1
ATOM 822 C CA . PHE A 1 96 ? 4.210 2.216 -12.711 1.00 95.44 96 PHE A CA 1
ATOM 823 C C . PHE A 1 96 ? 5.251 1.140 -12.363 1.00 95.44 96 PHE A C 1
ATOM 825 O O . PHE A 1 96 ? 6.191 0.908 -13.131 1.00 95.44 96 PHE A O 1
ATOM 832 N N . MET A 1 97 ? 5.097 0.433 -11.239 1.00 93.88 97 MET A N 1
ATOM 833 C CA . MET A 1 97 ? 6.010 -0.657 -10.867 1.00 93.88 97 MET A CA 1
ATOM 834 C C . MET A 1 97 ? 5.969 -1.837 -11.851 1.00 93.88 97 MET A C 1
ATOM 836 O O . MET A 1 97 ? 7.007 -2.486 -12.069 1.00 93.88 97 MET A O 1
ATOM 840 N N . VAL A 1 98 ? 4.804 -2.127 -12.440 1.00 94.12 98 VAL A N 1
ATOM 841 C CA . VAL A 1 98 ? 4.641 -3.146 -13.490 1.00 94.12 98 VAL A CA 1
ATOM 842 C C . VAL A 1 98 ? 5.340 -2.699 -14.770 1.00 94.12 98 VAL A C 1
ATOM 844 O O . VAL A 1 98 ? 6.220 -3.417 -15.255 1.00 94.12 98 VAL A O 1
ATOM 847 N N . VAL A 1 99 ? 5.057 -1.485 -15.249 1.00 93.69 99 VAL A N 1
ATOM 848 C CA . VAL A 1 99 ? 5.668 -0.922 -16.465 1.00 93.69 99 VAL A CA 1
ATOM 849 C C . VAL A 1 99 ? 7.195 -0.906 -16.361 1.00 93.69 99 VAL A C 1
ATOM 851 O O . VAL A 1 99 ? 7.884 -1.391 -17.258 1.00 93.69 99 VAL A O 1
ATOM 854 N N . LEU A 1 100 ? 7.756 -0.452 -15.235 1.00 92.06 100 LEU A N 1
ATOM 855 C CA . LEU A 1 100 ? 9.210 -0.450 -15.025 1.00 92.06 100 LEU A CA 1
ATOM 856 C C . LEU A 1 100 ? 9.817 -1.861 -15.070 1.00 92.06 100 LEU A C 1
ATOM 858 O O . LEU A 1 100 ? 10.930 -2.056 -15.572 1.00 92.06 100 LEU A O 1
ATOM 862 N N . LYS A 1 101 ? 9.106 -2.867 -14.544 1.00 90.56 101 LYS A N 1
ATOM 863 C CA . LYS A 1 101 ? 9.539 -4.271 -14.619 1.00 90.56 101 LYS A CA 1
ATOM 864 C C . LYS A 1 101 ? 9.543 -4.756 -16.066 1.00 90.56 101 LYS A C 1
ATOM 866 O O . LYS A 1 101 ? 10.521 -5.376 -16.480 1.00 90.56 101 LYS A O 1
ATOM 871 N N . GLU A 1 102 ? 8.490 -4.474 -16.824 1.00 91.62 102 GLU A N 1
ATOM 872 C CA . GLU A 1 102 ? 8.395 -4.884 -18.225 1.00 91.62 102 GLU A CA 1
ATOM 873 C C . GLU A 1 102 ? 9.460 -4.232 -19.098 1.00 91.62 102 GLU A C 1
ATOM 875 O O . GLU A 1 102 ? 10.122 -4.933 -19.863 1.00 91.62 102 GLU A O 1
ATOM 880 N N . LEU A 1 103 ? 9.674 -2.923 -18.950 1.00 90.12 103 LEU A N 1
ATOM 881 C CA . LEU A 1 103 ? 10.718 -2.199 -19.675 1.00 90.12 103 LEU A CA 1
ATOM 882 C C . LEU A 1 103 ? 12.096 -2.811 -19.414 1.00 90.12 103 LEU A C 1
ATOM 884 O O . LEU A 1 103 ? 12.854 -3.033 -20.353 1.00 90.12 103 LEU A O 1
ATOM 888 N N . THR A 1 104 ? 12.383 -3.187 -18.164 1.00 88.00 104 THR A N 1
ATOM 889 C CA . THR A 1 104 ? 13.638 -3.878 -17.817 1.00 88.00 104 THR A CA 1
ATOM 890 C C . THR A 1 104 ? 13.775 -5.205 -18.557 1.00 88.00 104 THR A C 1
ATOM 892 O O . THR A 1 104 ? 14.822 -5.496 -19.127 1.00 88.00 104 THR A O 1
ATOM 895 N N . VAL A 1 105 ? 12.718 -6.021 -18.571 1.00 89.56 105 VAL A N 1
ATOM 896 C CA . VAL A 1 105 ? 12.737 -7.320 -19.261 1.00 89.56 105 VAL A CA 1
ATOM 897 C C . VAL A 1 105 ? 12.924 -7.133 -20.767 1.00 89.56 105 VAL A C 1
ATOM 899 O O . VAL A 1 105 ? 13.686 -7.881 -21.378 1.00 89.56 105 VAL A O 1
ATOM 902 N N . ARG A 1 106 ? 12.260 -6.140 -21.371 1.00 91.19 106 ARG A N 1
ATOM 903 C CA . ARG A 1 106 ? 12.388 -5.833 -22.804 1.00 91.19 106 ARG A CA 1
ATOM 904 C C . ARG A 1 106 ? 13.801 -5.369 -23.154 1.00 91.19 106 ARG A C 1
ATOM 906 O O . ARG A 1 106 ? 14.381 -5.912 -24.088 1.00 91.19 106 ARG A O 1
ATOM 913 N N . LEU A 1 107 ? 14.373 -4.445 -22.381 1.00 88.69 107 LEU A N 1
ATOM 914 C CA . LEU A 1 107 ? 15.751 -3.979 -22.573 1.00 88.69 107 LEU A CA 1
ATOM 915 C C . LEU A 1 107 ? 16.755 -5.128 -22.446 1.00 88.69 107 LEU A C 1
ATOM 917 O O . LEU A 1 107 ? 17.615 -5.281 -23.305 1.00 88.69 107 LEU A O 1
ATOM 921 N N . ASN A 1 108 ? 16.593 -6.001 -21.448 1.00 89.25 108 ASN A N 1
ATOM 922 C CA . ASN A 1 108 ? 17.459 -7.171 -21.296 1.00 89.25 108 ASN A CA 1
ATOM 923 C C . ASN A 1 108 ? 17.376 -8.112 -22.507 1.00 89.25 108 ASN A C 1
ATOM 925 O O . ASN A 1 108 ? 18.403 -8.602 -22.966 1.00 89.25 108 ASN A O 1
ATOM 929 N N . LYS A 1 109 ? 16.176 -8.340 -23.061 1.00 91.56 109 LYS A N 1
ATOM 930 C CA . LYS A 1 109 ? 16.009 -9.139 -24.287 1.00 91.56 109 LYS A CA 1
ATOM 931 C C . LYS A 1 109 ? 16.698 -8.492 -25.492 1.00 91.56 109 LYS A C 1
ATOM 933 O O . LYS A 1 109 ? 17.361 -9.197 -26.243 1.00 91.56 109 LYS A O 1
ATOM 938 N N . LEU A 1 110 ? 16.565 -7.175 -25.662 1.00 92.88 110 LEU A N 1
ATOM 939 C CA . LEU A 1 110 ? 17.228 -6.437 -26.743 1.00 92.88 110 LEU A CA 1
ATOM 940 C C . LEU A 1 110 ? 18.753 -6.504 -26.622 1.00 92.88 110 LEU A C 1
ATOM 942 O O . LEU A 1 110 ? 19.423 -6.761 -27.616 1.00 92.88 110 LEU A O 1
ATOM 946 N N . ASN A 1 111 ? 19.291 -6.366 -25.409 1.00 91.25 111 ASN A N 1
ATOM 947 C CA . ASN A 1 111 ? 20.729 -6.471 -25.167 1.00 91.25 111 ASN A CA 1
ATOM 948 C C . ASN A 1 111 ? 21.264 -7.870 -25.509 1.00 91.25 111 ASN A C 1
ATOM 950 O O . ASN A 1 111 ? 22.332 -7.988 -26.097 1.00 91.25 111 ASN A O 1
ATOM 954 N N . VAL A 1 112 ? 20.511 -8.934 -25.201 1.00 92.75 112 VAL A N 1
ATOM 955 C CA . VAL A 1 112 ? 20.878 -10.309 -25.589 1.00 92.75 112 VAL A CA 1
ATOM 956 C C . VAL A 1 112 ? 20.884 -10.487 -27.107 1.00 92.75 112 VAL A C 1
ATOM 958 O O . VAL A 1 112 ? 21.799 -11.109 -27.641 1.00 92.75 112 VAL A O 1
ATOM 961 N N . LEU A 1 113 ? 19.897 -9.924 -27.808 1.00 93.12 113 LEU A N 1
ATOM 962 C CA . LEU A 1 113 ? 19.848 -9.967 -29.272 1.00 93.12 113 LEU A CA 1
ATOM 963 C C . LEU A 1 113 ? 21.008 -9.193 -29.905 1.00 93.12 113 LEU A C 1
ATOM 965 O O . LEU A 1 113 ? 21.610 -9.689 -30.852 1.00 93.12 113 LEU A O 1
ATOM 969 N N . LEU A 1 114 ? 21.347 -8.017 -29.368 1.00 92.75 114 LEU A N 1
ATOM 970 C CA . LEU A 1 114 ? 22.477 -7.223 -29.847 1.00 92.75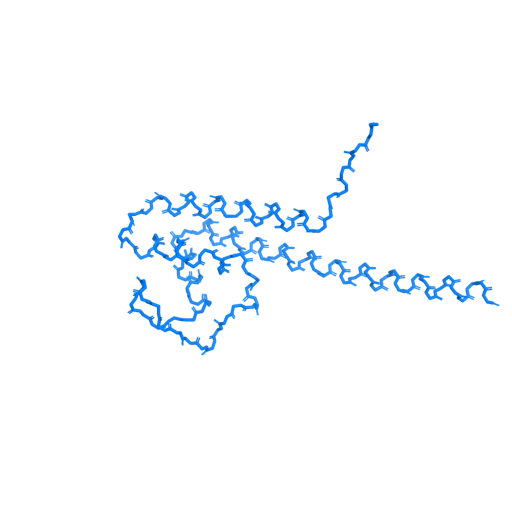 114 LEU A CA 1
ATOM 971 C C . LEU A 1 114 ? 23.794 -7.995 -29.701 1.00 92.75 114 LEU A C 1
ATOM 973 O O . LEU A 1 114 ? 24.517 -8.126 -30.682 1.00 92.75 114 LEU A O 1
ATOM 977 N N . MET A 1 115 ? 24.040 -8.601 -28.533 1.00 92.75 115 MET A N 1
ATOM 978 C CA . MET A 1 115 ? 25.221 -9.447 -28.315 1.00 92.75 115 MET A CA 1
ATOM 979 C C . MET A 1 115 ? 25.280 -10.625 -29.300 1.00 92.75 115 MET A C 1
ATOM 981 O O . MET A 1 115 ? 26.347 -10.949 -29.811 1.00 92.75 115 MET A O 1
ATOM 985 N N . ALA A 1 116 ? 24.144 -11.264 -29.601 1.00 92.31 116 ALA A N 1
ATOM 986 C CA . ALA A 1 116 ? 24.100 -12.360 -30.570 1.00 92.31 116 ALA A CA 1
ATOM 987 C C . ALA A 1 116 ? 24.441 -11.895 -31.999 1.00 92.31 116 ALA A C 1
ATOM 989 O O . ALA A 1 116 ? 25.150 -12.598 -32.716 1.00 92.31 116 ALA A O 1
ATOM 990 N N . ILE A 1 117 ? 23.968 -10.712 -32.402 1.00 92.94 117 ILE A N 1
ATOM 991 C CA . ILE A 1 117 ? 24.288 -10.114 -33.707 1.00 92.94 117 ILE A CA 1
ATOM 992 C C . ILE A 1 117 ? 25.771 -9.744 -33.777 1.00 92.94 117 ILE A C 1
ATOM 994 O O . ILE A 1 117 ? 26.421 -10.059 -34.767 1.00 92.94 117 ILE A O 1
ATOM 998 N N . GLU A 1 118 ? 26.317 -9.118 -32.734 1.00 93.81 118 GLU A N 1
ATOM 999 C CA . GLU A 1 118 ? 27.737 -8.753 -32.671 1.00 93.81 118 GLU A CA 1
ATOM 1000 C C . GLU A 1 118 ? 28.643 -9.982 -32.833 1.00 93.81 118 GLU A C 1
ATOM 1002 O O . GLU A 1 118 ? 29.598 -9.936 -33.604 1.00 93.81 118 GLU A O 1
ATOM 1007 N N . ILE A 1 119 ? 28.304 -11.108 -32.193 1.00 89.75 119 ILE A N 1
ATOM 1008 C CA . ILE A 1 119 ? 29.034 -12.376 -32.350 1.00 89.75 119 ILE A CA 1
ATOM 1009 C C . ILE A 1 119 ? 28.994 -12.870 -33.804 1.00 89.75 119 ILE A C 1
ATOM 1011 O O . ILE A 1 119 ? 30.030 -13.260 -34.333 1.00 89.75 119 ILE A O 1
ATOM 1015 N N . LEU A 1 120 ? 27.823 -12.831 -34.451 1.00 88.75 120 LEU A N 1
ATOM 1016 C CA . LEU A 1 120 ? 27.649 -13.279 -35.839 1.00 88.75 120 LEU A CA 1
ATOM 1017 C C . LEU A 1 120 ? 28.342 -12.373 -36.867 1.00 88.75 120 LEU A C 1
ATOM 1019 O O . LEU A 1 120 ? 28.697 -12.842 -37.939 1.00 88.75 120 LEU A O 1
ATOM 1023 N N . VAL A 1 121 ? 28.500 -11.079 -36.575 1.00 88.50 121 VAL A N 1
ATOM 1024 C CA . VAL A 1 121 ? 29.204 -10.128 -37.457 1.00 88.50 121 VAL A CA 1
ATOM 1025 C C . VAL A 1 121 ? 30.726 -10.280 -37.353 1.00 88.50 121 VAL A C 1
ATOM 1027 O O . VAL A 1 121 ? 31.439 -9.945 -38.296 1.00 88.50 121 VAL A O 1
ATOM 1030 N N . ILE A 1 122 ? 31.229 -10.760 -36.213 1.00 84.12 122 ILE A N 1
ATOM 1031 C CA . ILE A 1 122 ? 32.666 -10.947 -35.963 1.00 84.12 122 ILE A CA 1
ATOM 1032 C C . ILE A 1 122 ? 33.162 -12.327 -36.445 1.00 84.12 122 ILE A C 1
ATOM 1034 O O . ILE A 1 122 ? 34.363 -12.487 -36.669 1.00 84.12 122 ILE A O 1
ATOM 1038 N N . SER A 1 123 ? 32.265 -13.308 -36.611 1.00 73.06 123 SER A N 1
ATOM 1039 C CA . SER A 1 123 ? 32.549 -14.644 -37.168 1.00 73.06 123 SER A CA 1
ATOM 1040 C C . SER A 1 123 ? 32.509 -14.679 -38.691 1.00 73.06 123 SER A C 1
ATOM 1042 O O . SER A 1 123 ? 33.398 -15.331 -39.278 1.00 73.06 123 SER A O 1
#

Nearest PDB structures (foldseek):
  2zdi-assembly1_B-2  TM=3.055E-01  e=1.326E+00  Pyrococcus horikoshii
  2zdi-assembly1_A-2  TM=3.060E-01  e=3.670E+00  Pyrococcus horikoshii

Secondary structure (DSSP, 8-state):
--------HHHHHHHHHHHHHHHHHHHHTTS-TTSHHHHHHHTTTTGGGS-GG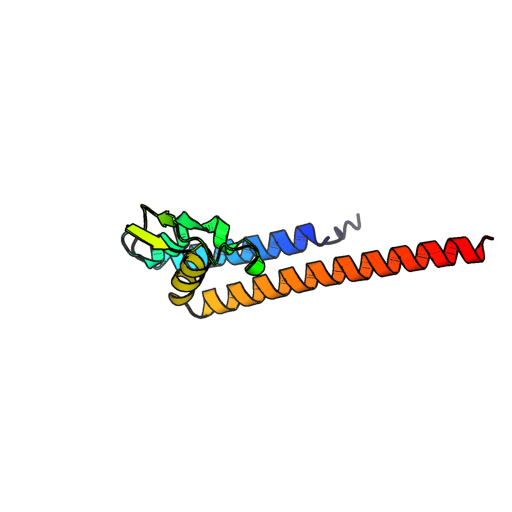GS--S--EEETTTTEEE-HHHHHHHHHTT-HHHHHHHHHHHHHHHHHHHHHHHHHHHHHHHHHHHHHHH-

Sequence (123 aa):
MTGIASIDRFHMVQMLTRSFNIFRVQIMKQFNKSSREYKLLKSPWMLYLMKHDKLNRTTPYYDWHFKDYLTQEHIVLDGLDCDQTLENTYWVMQDFMVVLKELTVRLNKLNVLLMAIEILVIS

InterPro domains:
  IPR002560 Transposase IS204/IS1001/IS1096/IS1165, DDE domain [PF01610] (6-101)
  IPR047951 Transposase ISL3 [PTHR33498] (7-103)

Radius of gyration: 19.96 Å; Cα contacts (8 Å, |Δi|>4): 80; chains: 1; bounding box: 44×36×55 Å

pLDDT: mean 91.56, std 11.26, range [37.09, 98.56]

Solvent-accessible surface area (backbone atoms only — not comparable to full-atom values): 7149 Å² total; per-residue (Å²): 141,82,83,72,70,76,81,44,72,67,57,50,53,50,52,50,49,50,52,51,51,52,49,50,54,56,58,32,68,75,44,55,83,86,40,68,59,22,45,41,50,54,73,54,46,67,61,75,70,45,59,77,92,72,44,46,76,81,66,57,45,80,38,82,93,76,73,42,72,45,22,55,42,53,46,47,51,65,34,30,74,77,36,72,68,57,36,51,51,49,52,52,52,51,52,52,56,50,52,57,51,50,53,50,54,52,51,53,53,51,53,53,51,49,53,53,49,54,53,62,76,76,106

Mean predicted aligned error: 5.74 Å